Protein AF-A0A6J5UWD3-F1 (afdb_monomer_lite)

Sequence (161 aa):
MFACQISFLENQGYKSAVLQKEPFQLKRRTLQAKSFEMVMKFNFIDSCGCPSTEIIVPLNFKVSRDCFELDKDAILQKLRHTAIQESCCGQNAVVERNALLTPKTDVIVYAIVTNVIRYKKTTEALEADSLSNGVKRRRESANGTETSRKRSKVHRRKPRF

Organism: Prunus armeniaca (NCBI:txid36596)

Secondary structure (DSSP, 8-state):
--EEEEEESSS--PPPEEE-SSS--------TT-EEEEEEEEEPPTTBSSSEEEEEEEEESSSPPPPEE--HHHHHHHHHHHHHHTT---EEEEEEEEEEETTEEEEEEEEEE--B------THHHHHHHH-S-----PPP--------------------

pLDDT: mean 76.21, std 20.32, range [31.31, 95.94]

Structure (mmCIF, N/CA/C/O backbone):
data_AF-A0A6J5UWD3-F1
#
_entry.id   AF-A0A6J5UWD3-F1
#
loop_
_atom_site.group_PDB
_atom_site.id
_atom_site.type_symbol
_atom_site.label_atom_id
_atom_site.label_alt_id
_atom_site.label_comp_id
_atom_site.label_asym_id
_atom_site.label_entity_id
_atom_site.label_seq_id
_atom_site.pdbx_PDB_ins_code
_atom_site.Cartn_x
_atom_site.Cartn_y
_atom_site.Cartn_z
_atom_site.occupancy
_atom_site.B_iso_or_equiv
_atom_site.auth_seq_id
_atom_site.auth_comp_id
_atom_site.auth_asym_id
_atom_site.auth_atom_id
_atom_site.pdbx_PDB_model_num
ATOM 1 N N . MET A 1 1 ? 12.801 2.274 -1.687 1.00 72.81 1 MET A N 1
ATOM 2 C CA . MET A 1 1 ? 11.840 3.251 -1.130 1.00 72.81 1 MET A CA 1
ATOM 3 C C . MET A 1 1 ? 12.622 4.160 -0.200 1.00 72.81 1 MET A C 1
ATOM 5 O O . MET A 1 1 ? 13.505 3.643 0.467 1.00 72.81 1 MET A O 1
ATOM 9 N N . PHE A 1 2 ? 12.383 5.472 -0.197 1.00 83.06 2 PHE A N 1
ATOM 10 C CA . PHE A 1 2 ? 13.164 6.398 0.648 1.00 83.06 2 PHE A CA 1
ATOM 11 C C . PHE A 1 2 ? 12.312 7.199 1.638 1.00 83.06 2 PHE A C 1
ATOM 13 O O . PHE A 1 2 ? 12.820 7.655 2.657 1.00 83.06 2 PHE A O 1
ATOM 20 N N . ALA A 1 3 ? 11.019 7.377 1.355 1.00 91.94 3 ALA A N 1
ATOM 21 C CA . ALA A 1 3 ? 10.108 8.080 2.247 1.00 91.94 3 ALA A CA 1
ATOM 22 C C . ALA A 1 3 ? 8.661 7.625 2.045 1.00 91.94 3 ALA A C 1
ATOM 24 O O . ALA A 1 3 ? 8.222 7.397 0.916 1.00 91.94 3 ALA A O 1
ATOM 25 N N . CYS A 1 4 ? 7.904 7.590 3.137 1.00 94.25 4 CYS A N 1
ATOM 26 C CA . CYS A 1 4 ? 6.462 7.383 3.142 1.00 94.25 4 CYS A CA 1
ATOM 27 C C . CYS A 1 4 ? 5.768 8.685 3.554 1.00 94.25 4 CYS A C 1
ATOM 29 O O . CYS A 1 4 ? 5.989 9.194 4.653 1.00 94.25 4 CYS A O 1
ATOM 31 N N . GLN A 1 5 ? 4.922 9.233 2.689 1.00 95.94 5 GLN A N 1
ATOM 32 C CA . GLN A 1 5 ? 4.024 10.329 3.039 1.00 95.94 5 GLN A CA 1
ATOM 33 C C . GLN A 1 5 ? 2.675 9.743 3.440 1.00 95.94 5 GLN A C 1
ATOM 35 O O . GLN A 1 5 ? 2.171 8.828 2.797 1.00 95.94 5 GLN A O 1
ATOM 40 N N . ILE A 1 6 ? 2.105 10.257 4.518 1.00 94.56 6 ILE A N 1
ATOM 41 C CA . ILE A 1 6 ? 0.813 9.832 5.036 1.00 94.56 6 ILE A CA 1
ATOM 42 C C . ILE A 1 6 ? -0.116 11.033 5.016 1.00 94.56 6 ILE A C 1
ATOM 44 O O . ILE A 1 6 ? 0.189 12.072 5.609 1.00 94.56 6 ILE A O 1
ATOM 48 N N . SER A 1 7 ? -1.258 10.871 4.369 1.00 93.94 7 SER A N 1
ATOM 49 C CA . SER A 1 7 ? -2.374 11.809 4.388 1.00 93.94 7 SER A CA 1
ATOM 50 C C . SER A 1 7 ? -3.665 11.077 4.757 1.00 93.94 7 SER A C 1
ATOM 52 O O . SER A 1 7 ? -3.706 9.852 4.871 1.00 93.94 7 SER A O 1
ATOM 54 N N . PHE A 1 8 ? -4.719 11.842 5.019 1.00 91.44 8 PHE A N 1
ATOM 55 C CA . PHE A 1 8 ? -6.014 11.323 5.446 1.00 91.44 8 PHE A CA 1
ATOM 56 C C . PHE A 1 8 ? -7.090 11.939 4.563 1.00 91.44 8 PHE A C 1
ATOM 58 O O . PHE A 1 8 ? -7.092 13.159 4.380 1.00 91.44 8 PHE A O 1
ATOM 65 N N . LEU A 1 9 ? -7.973 11.107 4.010 1.00 84.75 9 LEU A N 1
ATOM 66 C CA . LEU A 1 9 ? -9.071 11.581 3.170 1.00 84.75 9 LEU A CA 1
ATOM 67 C C . LEU A 1 9 ? -10.118 12.291 4.047 1.00 84.75 9 LEU A C 1
ATOM 69 O O . LEU A 1 9 ? -10.447 11.805 5.127 1.00 84.75 9 LEU A O 1
ATOM 73 N N . GLU A 1 10 ? -10.558 13.465 3.579 1.00 65.50 10 GLU A N 1
ATOM 74 C CA . GLU A 1 10 ? -11.623 14.350 4.095 1.00 65.50 10 GLU A CA 1
ATOM 75 C C . GLU A 1 10 ? -11.701 14.629 5.613 1.00 65.50 10 GLU A C 1
ATOM 77 O O . GLU A 1 10 ? -11.972 13.750 6.425 1.00 65.50 10 GLU A O 1
ATOM 82 N N . ASN A 1 11 ? -11.608 15.912 6.008 1.00 59.16 11 ASN A N 1
ATOM 83 C CA . ASN A 1 11 ? -12.154 16.477 7.263 1.00 59.16 11 ASN A CA 1
ATOM 84 C C . ASN A 1 11 ? -11.870 15.712 8.574 1.00 59.16 11 ASN A C 1
ATOM 86 O O . ASN A 1 11 ? -12.572 15.851 9.580 1.00 59.16 11 ASN A O 1
ATOM 90 N N . GLN A 1 12 ? -10.793 14.929 8.616 1.00 65.88 12 GLN A N 1
ATOM 91 C CA . GLN A 1 12 ? -10.463 14.151 9.803 1.00 65.88 12 GLN A CA 1
ATOM 92 C C . GLN A 1 12 ? -9.827 14.984 10.925 1.00 65.88 12 GLN A C 1
ATOM 94 O O . GLN A 1 12 ? -9.736 14.503 12.054 1.00 65.88 12 GLN A O 1
ATOM 99 N N . GLY A 1 13 ? -9.353 16.197 10.620 1.00 76.00 13 GLY A N 1
ATOM 100 C CA . GLY A 1 13 ? -8.552 17.019 11.535 1.00 76.00 13 GLY A CA 1
ATOM 101 C C . GLY A 1 13 ? -7.136 16.475 11.777 1.00 76.00 13 GLY A C 1
ATOM 102 O O . GLY A 1 13 ? -6.382 17.040 12.571 1.00 76.00 13 GLY A O 1
ATOM 103 N N . TYR A 1 14 ? -6.744 15.389 11.101 1.00 85.69 14 TYR A N 1
ATOM 104 C CA . TYR A 1 14 ? -5.398 14.833 11.188 1.00 85.69 14 TYR A CA 1
ATOM 105 C C . TYR A 1 14 ? -4.457 15.539 10.220 1.00 85.69 14 TYR A C 1
ATOM 107 O O . TYR A 1 14 ? -4.716 15.631 9.023 1.00 85.69 14 TYR A O 1
ATOM 115 N N . LYS A 1 15 ? -3.324 16.006 10.747 1.00 89.38 15 LYS A N 1
ATOM 116 C CA . LYS A 1 15 ? -2.243 16.549 9.925 1.00 89.38 15 LYS A CA 1
ATOM 117 C C . LYS A 1 15 ? -1.552 15.419 9.166 1.00 89.38 15 LYS A C 1
ATOM 119 O O . LYS A 1 15 ? -1.253 14.378 9.759 1.00 89.38 15 LYS A O 1
ATOM 124 N N . SER A 1 16 ? -1.224 15.666 7.904 1.00 93.12 16 SER A N 1
ATOM 125 C CA . SER A 1 16 ? -0.336 14.803 7.126 1.00 93.12 16 SER A CA 1
ATOM 126 C C . SER A 1 16 ? 1.033 14.656 7.804 1.00 93.12 16 SER A C 1
ATOM 128 O O . SER A 1 16 ? 1.419 15.468 8.652 1.00 93.12 16 SER A O 1
ATOM 130 N N . ALA A 1 17 ? 1.764 13.600 7.462 1.00 94.69 17 ALA A N 1
ATOM 131 C CA . ALA A 1 17 ? 3.103 13.329 7.975 1.00 94.69 17 ALA A CA 1
ATOM 132 C C . ALA A 1 17 ? 4.019 12.814 6.861 1.00 94.69 17 ALA A C 1
ATOM 134 O O . ALA A 1 17 ? 3.560 12.162 5.930 1.00 94.69 17 ALA A O 1
ATOM 135 N N . VAL A 1 18 ? 5.319 13.075 6.981 1.00 95.44 18 VAL A N 1
ATOM 136 C CA . VAL A 1 18 ? 6.348 12.493 6.112 1.00 95.44 18 VAL A CA 1
ATOM 137 C C . VAL A 1 18 ? 7.308 11.707 6.990 1.00 95.44 18 VAL A C 1
ATOM 139 O O . VAL A 1 18 ? 7.869 12.250 7.939 1.00 95.44 18 VAL A O 1
ATOM 142 N N . LEU A 1 19 ? 7.473 10.425 6.688 1.00 95.06 19 LEU A N 1
ATOM 143 C CA . LEU A 1 19 ? 8.323 9.494 7.416 1.00 95.06 19 LEU A CA 1
ATOM 144 C C . LEU A 1 19 ? 9.513 9.140 6.524 1.00 95.06 19 LEU A C 1
ATOM 146 O O . LEU A 1 19 ? 9.334 8.604 5.433 1.00 95.06 19 LEU A O 1
ATOM 150 N N . GLN A 1 20 ? 10.722 9.470 6.974 1.00 92.44 20 GLN A N 1
ATOM 151 C CA . GLN A 1 20 ? 11.954 9.335 6.180 1.00 92.44 20 GLN A CA 1
ATOM 152 C C . GLN A 1 20 ? 12.828 8.149 6.598 1.00 92.44 20 GLN A C 1
ATOM 154 O O . GLN A 1 20 ? 13.773 7.809 5.897 1.00 92.44 20 GLN A O 1
ATOM 159 N N . LYS A 1 21 ? 12.548 7.537 7.752 1.00 90.69 21 LYS A N 1
ATOM 160 C CA . LYS A 1 21 ? 13.367 6.462 8.309 1.00 90.69 21 LYS A CA 1
ATOM 161 C C . LYS A 1 21 ? 12.518 5.236 8.592 1.00 90.69 21 LYS A C 1
ATOM 163 O O . LYS A 1 21 ? 11.449 5.344 9.190 1.00 90.69 21 LYS A O 1
ATOM 168 N N . GLU A 1 22 ? 13.037 4.088 8.183 1.00 88.81 22 GLU A N 1
ATOM 169 C CA . GLU A 1 22 ? 12.469 2.790 8.511 1.00 88.81 22 GLU A CA 1
ATOM 170 C C . GLU A 1 22 ? 12.809 2.388 9.962 1.00 88.81 22 GLU A C 1
ATOM 172 O O . GLU A 1 22 ? 13.920 2.663 10.433 1.00 88.81 22 GLU A O 1
ATOM 177 N N . PRO A 1 23 ? 11.882 1.736 10.688 1.00 91.38 23 PRO A N 1
ATOM 178 C CA . PRO A 1 23 ? 10.494 1.469 10.299 1.00 91.38 23 PRO A CA 1
ATOM 179 C C . PRO A 1 23 ? 9.650 2.759 10.284 1.00 91.38 23 PRO A C 1
ATOM 181 O O . PRO A 1 23 ? 9.727 3.562 11.214 1.00 91.38 23 PRO A O 1
ATOM 184 N N . PHE A 1 24 ? 8.828 2.954 9.244 1.00 91.12 24 PHE A N 1
ATOM 185 C CA . PHE A 1 24 ? 7.979 4.143 9.081 1.00 91.12 24 PHE A CA 1
ATOM 186 C C . PHE A 1 24 ? 6.843 4.160 10.122 1.00 91.12 24 PHE A C 1
ATOM 188 O O . PHE A 1 24 ? 5.720 3.737 9.859 1.00 91.12 24 PHE A O 1
ATOM 195 N N . GLN A 1 25 ? 7.137 4.650 11.327 1.00 92.19 25 GLN A N 1
ATOM 196 C CA . GLN A 1 25 ? 6.193 4.671 12.444 1.00 92.19 25 GLN A CA 1
ATOM 197 C C . GLN A 1 25 ? 5.408 5.984 12.518 1.00 92.19 25 GLN A C 1
ATOM 199 O O . GLN A 1 25 ? 5.983 7.070 12.590 1.00 92.19 25 GLN A O 1
ATOM 204 N N . LEU A 1 26 ? 4.081 5.876 12.610 1.00 92.19 26 LEU A N 1
ATOM 205 C CA . LEU A 1 26 ? 3.185 6.992 12.900 1.00 92.19 26 LEU A CA 1
ATOM 206 C C . LEU A 1 26 ? 2.339 6.680 14.136 1.00 92.19 26 LEU A C 1
ATOM 208 O O . LEU A 1 26 ? 1.646 5.668 14.184 1.00 92.19 26 LEU A O 1
ATOM 212 N N . LYS A 1 27 ? 2.347 7.582 15.123 1.00 91.81 27 LYS A N 1
ATOM 213 C CA . LYS A 1 27 ? 1.480 7.506 16.308 1.00 91.81 27 LYS A CA 1
ATOM 214 C C . LYS A 1 27 ? 0.497 8.672 16.302 1.00 91.81 27 LYS A C 1
ATOM 216 O O . LYS A 1 27 ? 0.903 9.829 16.195 1.00 91.81 27 LYS A O 1
ATOM 221 N N . ARG A 1 28 ? -0.799 8.379 16.420 1.00 88.94 28 ARG A N 1
ATOM 222 C CA . ARG A 1 28 ? -1.879 9.377 16.474 1.00 88.94 28 ARG A CA 1
ATOM 223 C C . ARG A 1 28 ? -2.906 8.984 17.528 1.00 88.94 28 ARG A C 1
ATOM 225 O O . ARG A 1 28 ? -3.209 7.808 17.694 1.00 88.94 28 ARG A O 1
ATOM 232 N N . ARG A 1 29 ? -3.471 9.985 18.206 1.00 86.56 29 ARG A N 1
ATOM 233 C CA . ARG A 1 29 ? -4.651 9.808 19.057 1.00 86.56 29 ARG A CA 1
ATOM 234 C C . ARG A 1 29 ? -5.899 9.949 18.189 1.00 86.56 29 ARG A C 1
ATOM 236 O O . ARG A 1 29 ? -6.044 10.942 17.481 1.00 86.56 29 ARG A O 1
ATOM 243 N N . THR A 1 30 ? -6.786 8.965 18.249 1.00 81.94 30 THR A N 1
ATOM 244 C CA . THR A 1 30 ? -8.043 8.939 17.493 1.00 81.94 30 THR A CA 1
ATOM 245 C C . THR A 1 30 ? -9.200 8.512 18.392 1.00 81.94 30 THR A C 1
ATOM 247 O O . THR A 1 30 ? -8.986 7.918 19.450 1.00 81.94 30 THR A O 1
ATOM 250 N N . LEU A 1 31 ? -10.423 8.857 17.996 1.00 80.44 31 LEU A N 1
ATOM 251 C CA . LEU A 1 31 ? -11.634 8.372 18.645 1.00 80.44 31 LEU A CA 1
ATOM 252 C C . LEU A 1 31 ? -11.970 7.007 18.043 1.00 80.44 31 LEU A C 1
ATOM 254 O O . LEU A 1 31 ? -12.177 6.907 16.837 1.00 80.44 31 LEU A O 1
ATOM 258 N N . GLN A 1 32 ? -12.082 5.969 18.876 1.00 72.44 32 GLN A N 1
ATOM 259 C CA . GLN A 1 32 ? -12.363 4.595 18.421 1.00 72.44 32 GLN A CA 1
ATOM 260 C C . GLN A 1 32 ? -13.642 4.473 17.581 1.00 72.44 32 GLN A C 1
ATOM 262 O O . GLN A 1 32 ? -13.795 3.534 16.808 1.00 72.44 32 GLN A O 1
ATOM 267 N N . ALA A 1 33 ? -14.573 5.416 17.726 1.00 72.75 33 ALA A N 1
ATOM 268 C CA . ALA A 1 33 ? -15.840 5.388 17.021 1.00 72.75 33 ALA A CA 1
ATOM 269 C C . ALA A 1 33 ? -15.770 5.778 15.540 1.00 72.75 33 ALA A C 1
ATOM 271 O O . ALA A 1 33 ? -16.777 5.589 14.854 1.00 72.75 33 ALA A O 1
ATOM 272 N N . LYS A 1 34 ? -14.639 6.322 15.076 1.00 78.38 34 LYS A N 1
ATOM 273 C CA . LYS A 1 34 ? -14.487 6.917 13.749 1.00 78.38 34 LYS A CA 1
ATOM 274 C C . LYS A 1 34 ? -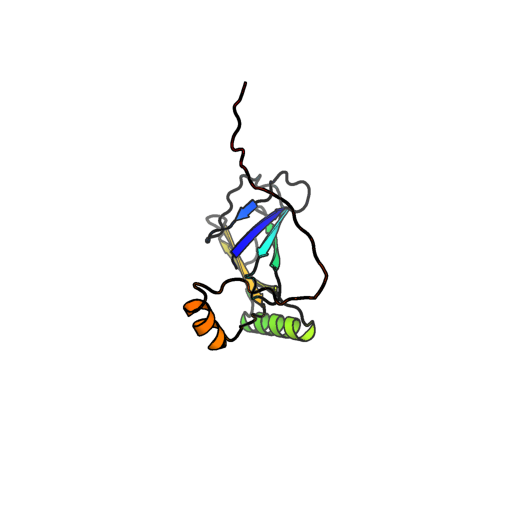13.849 5.932 12.771 1.00 78.38 34 LYS A C 1
ATOM 276 O O . LYS A 1 34 ? -12.821 5.334 13.082 1.00 78.38 34 LYS A O 1
ATOM 281 N N . SER A 1 35 ? -14.444 5.806 11.589 1.00 85.50 35 SER A N 1
ATOM 282 C CA . SER A 1 35 ? -13.856 5.124 10.437 1.00 85.50 35 SER A CA 1
ATOM 283 C C . SER A 1 35 ? -13.389 6.147 9.413 1.00 85.50 35 SER A C 1
ATOM 285 O O . SER A 1 35 ? -14.076 7.144 9.182 1.00 85.50 35 SER A O 1
ATOM 287 N N . PHE A 1 36 ? -12.220 5.923 8.827 1.00 88.12 36 PHE A N 1
ATOM 288 C CA . PHE A 1 36 ? -11.657 6.821 7.829 1.00 88.12 36 PHE A CA 1
ATOM 289 C C . PHE A 1 36 ? -10.580 6.151 6.998 1.00 88.12 36 PHE A C 1
ATOM 291 O O . PHE A 1 36 ? -10.066 5.100 7.365 1.00 88.12 36 PHE A O 1
ATOM 298 N N . GLU A 1 37 ? -10.215 6.784 5.894 1.00 91.06 37 GLU A N 1
ATOM 299 C CA . GLU A 1 37 ? -9.189 6.279 4.997 1.00 91.06 37 GLU A CA 1
ATOM 300 C C . GLU A 1 37 ? -7.888 7.060 5.166 1.00 91.06 37 GLU A C 1
ATOM 302 O O . GLU A 1 37 ? -7.858 8.294 5.240 1.00 91.06 37 GLU A O 1
ATOM 307 N N . MET A 1 38 ? -6.797 6.309 5.256 1.00 92.19 38 MET A N 1
ATOM 308 C CA . MET A 1 38 ? -5.439 6.823 5.285 1.00 92.19 38 MET A CA 1
ATOM 309 C C . MET A 1 38 ? -4.775 6.513 3.950 1.00 92.19 38 MET A C 1
ATOM 311 O O . MET A 1 38 ? -4.744 5.359 3.534 1.00 92.19 38 MET A O 1
ATOM 315 N N . VAL A 1 39 ? -4.201 7.522 3.305 1.00 94.75 39 VAL A N 1
ATOM 316 C CA . VAL A 1 39 ? -3.432 7.339 2.073 1.00 94.75 39 VAL A CA 1
ATOM 317 C C . VAL A 1 39 ? -1.957 7.301 2.436 1.00 94.75 39 VAL A C 1
ATOM 319 O O . VAL A 1 39 ? -1.418 8.237 3.029 1.00 94.75 39 VAL A O 1
ATOM 322 N N . MET A 1 40 ? -1.305 6.197 2.092 1.00 94.56 40 MET A N 1
ATOM 323 C CA . MET A 1 40 ? 0.132 6.001 2.226 1.00 94.56 40 MET A CA 1
ATOM 324 C C . MET A 1 40 ? 0.770 6.122 0.849 1.00 94.56 40 MET A C 1
ATOM 326 O O . MET A 1 40 ? 0.616 5.242 0.006 1.00 94.56 40 MET A O 1
ATOM 330 N N . LYS A 1 41 ? 1.500 7.211 0.623 1.00 95.38 41 LYS A N 1
ATOM 331 C CA . LYS A 1 41 ? 2.271 7.439 -0.595 1.00 95.38 41 LYS A CA 1
ATOM 332 C C . LYS A 1 41 ? 3.724 7.062 -0.368 1.00 95.38 41 LYS A C 1
ATOM 334 O O . LYS A 1 41 ? 4.452 7.728 0.372 1.00 95.38 41 LYS A O 1
ATOM 339 N N . PHE A 1 42 ? 4.160 6.014 -1.040 1.00 93.19 42 PHE A N 1
ATOM 340 C CA . PHE A 1 42 ? 5.527 5.535 -0.987 1.00 93.19 42 PHE A CA 1
ATOM 341 C C . PHE A 1 42 ? 6.333 6.115 -2.134 1.00 93.19 42 PHE A C 1
ATOM 343 O O . PHE A 1 42 ? 6.028 5.868 -3.297 1.00 93.19 42 PHE A O 1
ATOM 350 N N . ASN A 1 43 ? 7.381 6.863 -1.803 1.00 92.62 43 ASN A N 1
ATOM 351 C CA . ASN A 1 43 ? 8.282 7.429 -2.794 1.00 92.62 43 ASN A CA 1
ATOM 352 C C . ASN A 1 43 ? 9.422 6.446 -3.062 1.00 92.62 43 ASN A C 1
ATOM 354 O O . ASN A 1 43 ? 10.107 5.957 -2.146 1.00 92.62 43 ASN A O 1
ATOM 358 N N . PHE A 1 44 ? 9.589 6.123 -4.336 1.00 89.69 44 PHE A N 1
ATOM 359 C CA . PHE A 1 44 ? 10.621 5.221 -4.804 1.00 89.69 44 PHE A CA 1
ATOM 360 C C . PHE A 1 44 ? 11.920 5.971 -5.070 1.00 89.69 44 PHE A C 1
ATOM 362 O O . PHE A 1 44 ? 11.949 7.191 -5.136 1.00 89.69 44 PHE A O 1
ATOM 369 N N . ILE A 1 45 ? 13.015 5.225 -5.159 1.00 86.75 45 ILE A N 1
ATOM 370 C CA . ILE A 1 45 ? 14.309 5.802 -5.528 1.00 86.75 45 ILE A CA 1
ATOM 371 C C . ILE A 1 45 ? 14.276 6.236 -6.999 1.00 86.75 45 ILE A C 1
ATOM 373 O O . ILE A 1 45 ? 13.527 5.659 -7.784 1.00 86.75 45 ILE A O 1
ATOM 377 N N . ASP A 1 46 ? 15.134 7.178 -7.386 1.00 86.00 46 ASP A N 1
ATOM 378 C CA . ASP A 1 46 ? 15.161 7.759 -8.743 1.00 86.00 46 ASP A CA 1
AT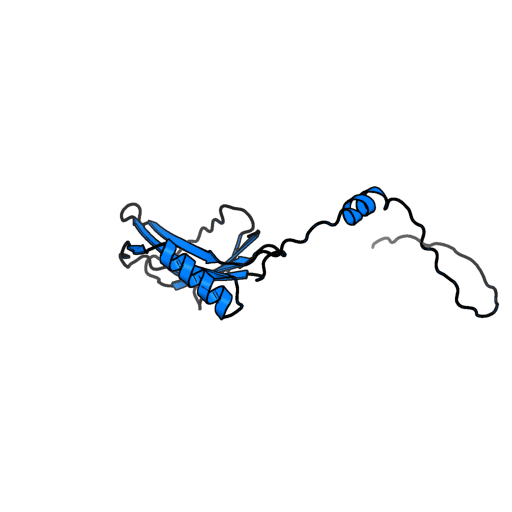OM 379 C C . ASP A 1 46 ? 15.420 6.740 -9.870 1.00 86.00 46 ASP A C 1
ATOM 381 O O . ASP A 1 46 ? 15.210 7.027 -11.044 1.00 86.00 46 ASP A O 1
ATOM 385 N N . SER A 1 47 ? 15.880 5.533 -9.532 1.00 85.62 47 SER A N 1
ATOM 386 C CA . SER A 1 47 ? 16.066 4.432 -10.481 1.00 85.62 47 SER A CA 1
ATOM 387 C C . SER A 1 47 ? 14.813 3.581 -10.699 1.00 85.62 47 SER A C 1
ATOM 389 O O . SER A 1 47 ? 14.862 2.619 -11.457 1.00 85.62 47 SER A O 1
ATOM 391 N N . CYS A 1 48 ? 13.684 3.881 -10.061 1.00 87.25 48 CYS A N 1
ATOM 392 C CA . CYS A 1 48 ? 12.430 3.180 -10.320 1.00 87.25 48 CYS A CA 1
ATOM 393 C C . CYS A 1 48 ? 11.697 3.784 -11.526 1.00 87.25 48 CYS A C 1
ATOM 395 O O . CYS A 1 48 ? 11.705 4.992 -11.729 1.00 87.25 48 CYS A O 1
ATOM 397 N N . GLY A 1 49 ? 11.010 2.944 -12.307 1.00 84.06 49 GLY A N 1
ATOM 398 C CA . GLY A 1 49 ? 10.227 3.389 -13.468 1.00 84.06 49 GLY A CA 1
ATOM 399 C C . GLY A 1 49 ? 9.051 4.303 -13.105 1.00 84.06 49 GLY A C 1
ATOM 400 O O . GLY A 1 49 ? 8.541 5.019 -13.958 1.00 84.06 49 GLY A O 1
ATOM 401 N N . CYS A 1 50 ? 8.635 4.289 -11.837 1.00 87.94 50 CYS A N 1
ATOM 402 C CA . CYS A 1 50 ? 7.611 5.162 -11.283 1.00 87.94 50 CYS A CA 1
ATOM 403 C C . CYS A 1 50 ? 8.203 5.944 -10.106 1.00 87.94 50 CYS A C 1
ATOM 405 O O . CYS A 1 50 ? 8.974 5.363 -9.337 1.00 87.94 50 CYS A O 1
ATOM 407 N N . PRO A 1 51 ? 7.817 7.218 -9.906 1.00 89.38 51 PRO A N 1
ATOM 408 C CA . PRO A 1 51 ? 8.323 8.028 -8.798 1.00 89.38 51 PRO A CA 1
ATOM 409 C C . PRO A 1 51 ? 7.712 7.625 -7.447 1.00 89.38 51 PRO A C 1
ATOM 411 O O . 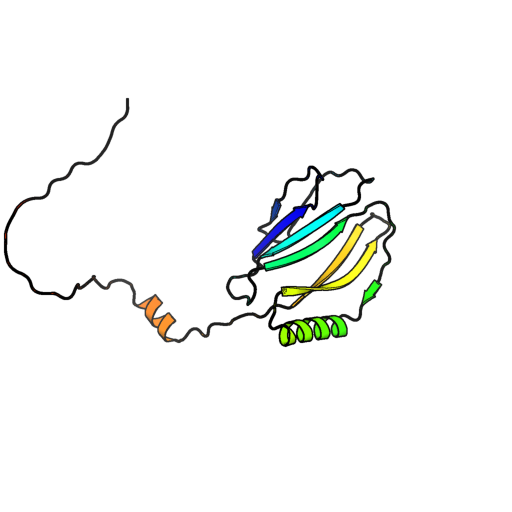PRO A 1 51 ? 8.344 7.758 -6.399 1.00 89.38 51 PRO A O 1
ATOM 414 N N . SER A 1 52 ? 6.479 7.115 -7.449 1.00 92.94 52 SER A N 1
ATOM 415 C CA . SER A 1 52 ? 5.769 6.724 -6.233 1.00 92.94 52 SER A CA 1
ATOM 416 C C . SER A 1 52 ? 4.643 5.731 -6.509 1.00 92.94 52 SER A C 1
ATOM 418 O O . SER A 1 52 ? 4.206 5.597 -7.649 1.00 92.94 52 SER A O 1
ATOM 420 N N . THR A 1 53 ? 4.131 5.100 -5.456 1.00 94.06 53 THR A N 1
ATOM 421 C CA . THR A 1 53 ? 2.831 4.411 -5.451 1.00 94.06 53 THR A CA 1
ATOM 422 C C . THR A 1 53 ? 2.011 4.849 -4.244 1.00 94.06 53 THR A C 1
ATOM 424 O O . THR A 1 53 ? 2.575 5.301 -3.243 1.00 94.06 53 THR A O 1
ATOM 427 N N . GLU A 1 54 ? 0.694 4.721 -4.330 1.00 94.81 54 GLU A N 1
ATOM 428 C CA . GLU A 1 54 ? -0.239 5.090 -3.271 1.00 94.81 54 GLU A CA 1
ATOM 429 C C . GLU A 1 54 ? -1.059 3.872 -2.846 1.00 94.81 54 GLU A C 1
ATOM 431 O O . GLU A 1 54 ? -1.509 3.080 -3.674 1.00 94.81 54 GLU A O 1
ATOM 436 N N . ILE A 1 55 ? -1.228 3.721 -1.534 1.00 94.50 55 ILE A N 1
ATOM 437 C CA . ILE A 1 55 ? -2.033 2.671 -0.917 1.00 94.50 55 ILE A CA 1
ATOM 438 C C . ILE A 1 55 ? -3.077 3.333 -0.031 1.00 94.50 55 ILE A C 1
ATOM 440 O O . ILE A 1 55 ? -2.739 4.121 0.854 1.00 94.50 55 ILE A O 1
ATOM 444 N N . ILE A 1 56 ? -4.343 2.988 -0.248 1.00 93.06 56 ILE A N 1
ATOM 445 C CA . ILE A 1 56 ? -5.454 3.444 0.586 1.00 93.06 56 ILE A CA 1
ATOM 446 C C . ILE A 1 56 ? -5.708 2.388 1.658 1.00 93.06 56 ILE A C 1
ATOM 448 O O . ILE A 1 56 ? -6.045 1.241 1.369 1.00 93.06 56 ILE A O 1
ATOM 452 N N . VAL A 1 57 ? -5.531 2.778 2.915 1.00 90.44 57 VAL A N 1
ATOM 453 C CA . VAL A 1 57 ? -5.714 1.919 4.080 1.00 90.44 57 VAL A CA 1
ATOM 454 C C . VAL A 1 57 ? -6.968 2.359 4.834 1.00 90.44 57 VAL A C 1
ATOM 456 O O . VAL A 1 57 ? -6.952 3.408 5.487 1.00 90.44 57 VAL A O 1
ATOM 459 N N . PRO A 1 58 ? -8.053 1.566 4.803 1.00 88.38 58 PRO A N 1
ATOM 460 C CA . PRO A 1 58 ? -9.234 1.852 5.600 1.00 88.38 58 PRO A CA 1
ATOM 461 C C . PRO A 1 58 ? -8.956 1.559 7.081 1.00 88.38 58 PRO A C 1
ATOM 463 O O . PRO A 1 58 ? -8.607 0.441 7.475 1.00 88.38 58 PRO A O 1
ATOM 466 N N . LEU A 1 59 ? -9.136 2.567 7.927 1.00 86.12 59 LEU A N 1
ATOM 467 C CA . LEU A 1 59 ? -9.014 2.490 9.377 1.00 86.12 59 LEU A CA 1
ATOM 468 C C . LEU A 1 59 ? -10.414 2.448 9.988 1.00 86.12 59 LEU A C 1
ATOM 470 O O . LEU A 1 59 ? -11.159 3.423 9.932 1.00 86.12 59 LEU A O 1
ATOM 474 N N . ASN A 1 60 ? -10.779 1.308 10.573 1.00 82.69 60 ASN A N 1
ATOM 475 C CA . ASN A 1 60 ? -12.032 1.129 11.296 1.00 82.69 60 ASN A CA 1
ATOM 476 C C . ASN A 1 60 ? -11.777 0.256 12.528 1.00 82.69 60 ASN A C 1
ATOM 478 O O . ASN A 1 60 ? -11.451 -0.918 12.401 1.00 82.69 60 ASN A O 1
ATOM 482 N N . PHE A 1 61 ? -11.927 0.839 13.717 1.00 78.06 61 PHE A N 1
ATOM 483 C CA . PHE A 1 61 ? -11.626 0.172 14.990 1.00 78.06 61 PHE A CA 1
ATOM 484 C C . PHE A 1 61 ? -12.829 -0.563 15.606 1.00 78.06 61 PHE A C 1
ATOM 486 O O . PHE A 1 61 ? -12.696 -1.196 16.657 1.00 78.06 61 PHE A O 1
ATOM 493 N N . LYS A 1 62 ? -14.015 -0.448 14.992 1.00 75.44 62 LYS A N 1
ATOM 494 C CA . LYS A 1 62 ? -15.270 -1.038 15.484 1.00 75.44 62 LYS A CA 1
ATOM 495 C C . LYS A 1 62 ? -15.588 -2.390 14.858 1.00 75.44 62 LYS A C 1
ATOM 497 O O . LYS A 1 62 ? -16.238 -3.204 15.504 1.00 75.44 62 LYS A O 1
ATOM 502 N N . VAL A 1 63 ? -15.182 -2.606 13.611 1.00 67.56 63 VAL A N 1
ATOM 503 C CA . VAL A 1 63 ? -15.572 -3.788 12.839 1.00 67.56 63 VAL A CA 1
ATOM 504 C C . VAL A 1 63 ? -14.533 -4.889 13.025 1.00 67.56 63 VAL A C 1
ATOM 506 O O . VAL A 1 63 ? -13.342 -4.651 12.834 1.00 67.56 63 VAL A O 1
ATOM 509 N N . SER A 1 64 ? -14.995 -6.084 13.403 1.00 66.38 64 SER A N 1
ATOM 510 C CA . SER A 1 64 ? -14.187 -7.305 13.319 1.00 66.38 64 SER A CA 1
ATOM 511 C C . SER A 1 64 ? -13.838 -7.536 11.854 1.00 66.38 64 SER A C 1
ATOM 513 O O . SER A 1 64 ? -14.742 -7.586 11.023 1.00 66.38 64 SER A O 1
ATOM 515 N N . ARG A 1 65 ? -12.548 -7.603 11.522 1.00 72.12 65 ARG A N 1
ATOM 516 C CA . ARG A 1 65 ? -12.112 -7.809 10.139 1.00 72.12 65 ARG A CA 1
ATOM 517 C C . ARG A 1 65 ? -11.855 -9.288 9.909 1.00 72.12 65 ARG A C 1
ATOM 519 O O . ARG A 1 65 ? -11.238 -9.935 10.750 1.00 72.12 65 ARG A O 1
ATOM 526 N N . ASP A 1 66 ? -12.287 -9.783 8.760 1.00 71.94 66 ASP A N 1
ATOM 527 C CA . ASP A 1 66 ? -12.002 -11.154 8.359 1.00 71.94 66 ASP A CA 1
ATOM 528 C C . ASP A 1 66 ? -10.501 -11.331 8.113 1.00 71.94 66 ASP A C 1
ATOM 530 O O . ASP A 1 66 ? -9.853 -10.485 7.480 1.00 71.94 66 ASP A O 1
ATOM 534 N N . CYS A 1 67 ? -9.961 -12.434 8.627 1.00 77.94 67 CYS A N 1
ATOM 535 C CA . CYS A 1 67 ? -8.619 -12.886 8.297 1.00 77.94 67 CYS A CA 1
ATOM 536 C C . CYS A 1 67 ? -8.675 -13.665 6.988 1.00 77.94 67 CYS A C 1
ATOM 538 O O . CYS A 1 67 ? -9.495 -14.572 6.839 1.00 77.94 67 CYS A O 1
ATOM 540 N N . PHE A 1 68 ? -7.793 -13.334 6.055 1.00 79.44 68 PHE A N 1
ATOM 541 C CA . PHE A 1 68 ? -7.656 -14.093 4.824 1.00 79.44 68 PHE A CA 1
ATOM 542 C C . PHE A 1 68 ? -6.217 -14.059 4.328 1.00 79.44 68 PHE A C 1
ATOM 544 O O . PHE A 1 68 ? -5.538 -13.026 4.360 1.00 79.44 68 PHE A O 1
ATOM 551 N N . GLU A 1 69 ? -5.786 -15.208 3.826 1.00 80.88 69 GLU A N 1
ATOM 552 C CA . GLU A 1 69 ? -4.560 -15.353 3.062 1.00 80.88 69 GLU A CA 1
ATOM 553 C C . GLU A 1 69 ? -4.956 -15.586 1.607 1.00 80.88 69 GLU A C 1
ATOM 555 O O . GLU A 1 69 ? -5.780 -16.450 1.302 1.00 80.88 69 GLU A O 1
ATOM 560 N N . LEU A 1 70 ? -4.435 -14.749 0.716 1.00 84.81 70 LEU A N 1
ATOM 561 C CA . LEU A 1 70 ? -4.656 -14.903 -0.713 1.00 84.81 70 LEU A CA 1
ATOM 562 C C . LEU A 1 70 ? -3.483 -15.666 -1.321 1.00 84.81 70 LEU A C 1
ATOM 564 O O . LEU A 1 70 ? -2.379 -15.657 -0.779 1.00 84.81 70 LEU A O 1
ATOM 568 N N . ASP A 1 71 ? -3.711 -16.279 -2.480 1.00 92.19 71 ASP A N 1
ATOM 569 C CA . ASP A 1 71 ? -2.632 -16.854 -3.278 1.00 92.19 71 ASP A CA 1
ATOM 570 C C . ASP A 1 71 ? -1.658 -15.740 -3.706 1.00 92.19 71 ASP A C 1
ATOM 572 O O . ASP A 1 71 ? -1.915 -14.950 -4.625 1.00 92.19 71 ASP A O 1
ATOM 576 N N . LYS A 1 72 ? -0.542 -15.657 -2.975 1.00 93.69 72 LYS A N 1
ATOM 577 C CA . LYS A 1 72 ? 0.498 -14.634 -3.126 1.00 93.69 72 LYS A CA 1
ATOM 578 C C . LYS A 1 72 ? 1.114 -14.687 -4.521 1.00 93.69 72 LYS A C 1
ATOM 580 O O . LYS A 1 72 ? 1.353 -13.633 -5.116 1.00 93.69 72 LYS A O 1
ATOM 585 N N . ASP A 1 73 ? 1.317 -15.887 -5.057 1.00 94.44 73 ASP A N 1
ATOM 586 C CA . ASP A 1 73 ? 1.944 -16.086 -6.358 1.00 94.44 73 ASP A CA 1
ATOM 587 C C . ASP A 1 73 ? 0.999 -15.676 -7.484 1.00 94.44 73 ASP A C 1
ATOM 589 O O . ASP A 1 73 ? 1.403 -14.923 -8.376 1.00 94.44 73 ASP A O 1
ATOM 593 N N . ALA A 1 74 ? -0.276 -16.067 -7.409 1.00 95.38 74 ALA A N 1
ATOM 594 C CA . ALA A 1 74 ? -1.279 -15.635 -8.379 1.00 95.38 74 ALA A CA 1
ATOM 595 C C . ALA A 1 74 ? -1.438 -14.105 -8.395 1.00 95.38 74 ALA A C 1
ATOM 597 O O . ALA A 1 74 ? -1.514 -13.494 -9.467 1.00 95.38 74 ALA A O 1
ATOM 598 N N . ILE A 1 75 ? -1.430 -13.454 -7.225 1.00 95.56 75 ILE A N 1
ATOM 599 C CA . ILE A 1 75 ? -1.505 -11.988 -7.137 1.00 95.56 75 ILE A CA 1
ATOM 600 C C . ILE A 1 75 ? -0.264 -11.335 -7.738 1.00 95.56 75 ILE A C 1
ATOM 602 O O . ILE A 1 75 ? -0.395 -10.403 -8.532 1.00 95.56 75 ILE A O 1
ATOM 606 N N . LEU A 1 76 ? 0.935 -11.806 -7.395 1.00 95.00 76 LEU A N 1
ATOM 607 C CA . LEU A 1 76 ? 2.177 -11.254 -7.938 1.00 95.00 76 LEU A CA 1
ATOM 608 C C . LEU A 1 76 ? 2.255 -11.422 -9.458 1.00 95.00 76 LEU A C 1
ATOM 610 O O . LEU A 1 76 ? 2.643 -10.482 -10.157 1.00 95.00 76 LEU A O 1
ATOM 614 N N . GLN A 1 77 ? 1.848 -12.581 -9.982 1.00 95.75 77 GLN A N 1
ATOM 615 C CA . GLN A 1 77 ? 1.760 -12.818 -11.421 1.00 95.75 77 GLN A CA 1
ATOM 616 C C . GLN A 1 77 ? 0.777 -11.857 -12.087 1.00 95.75 77 GLN A C 1
ATOM 618 O O . GLN A 1 77 ? 1.123 -11.247 -13.100 1.00 95.75 77 GLN A O 1
ATOM 623 N N . LYS A 1 78 ? -0.407 -11.657 -11.497 1.00 95.56 78 LYS A N 1
ATOM 624 C CA . LYS A 1 78 ? -1.398 -10.698 -11.995 1.00 95.56 78 LYS A CA 1
ATOM 625 C C . LYS A 1 78 ? -0.850 -9.273 -12.002 1.00 95.56 78 LYS A C 1
ATOM 627 O O . LYS A 1 78 ? -0.898 -8.622 -13.039 1.00 95.56 78 LYS A O 1
ATOM 632 N N . LEU A 1 79 ? -0.277 -8.807 -10.889 1.00 95.62 79 LEU A N 1
ATOM 633 C CA . LEU A 1 79 ? 0.323 -7.471 -10.788 1.00 95.62 79 LEU A CA 1
ATOM 634 C C . LEU A 1 79 ? 1.407 -7.260 -11.847 1.00 95.62 79 LEU A C 1
ATOM 636 O O . LEU A 1 79 ? 1.465 -6.209 -12.481 1.00 95.62 79 LEU A O 1
ATOM 640 N N . ARG A 1 80 ? 2.250 -8.273 -12.068 1.00 94.75 80 ARG A N 1
ATOM 641 C CA . ARG A 1 80 ? 3.291 -8.235 -13.096 1.00 94.75 80 ARG A CA 1
ATOM 642 C C . ARG A 1 80 ? 2.703 -8.193 -14.503 1.00 94.75 80 ARG A C 1
ATOM 644 O O . ARG A 1 80 ? 3.188 -7.422 -15.325 1.00 94.75 80 ARG A O 1
ATOM 651 N N . HIS A 1 81 ? 1.685 -9.002 -14.783 1.00 94.94 81 HIS A N 1
ATOM 652 C CA . HIS A 1 81 ? 1.015 -9.012 -16.078 1.00 94.94 81 HIS A CA 1
ATOM 653 C C . HIS A 1 81 ? 0.374 -7.655 -16.378 1.00 94.94 81 HIS A C 1
ATOM 655 O O . HIS A 1 81 ? 0.647 -7.085 -17.428 1.00 94.94 81 HIS A O 1
ATOM 661 N N . THR A 1 82 ? -0.382 -7.098 -15.427 1.00 93.62 82 THR A N 1
ATOM 662 C CA . THR A 1 82 ? -0.985 -5.763 -15.536 1.00 93.62 82 THR A CA 1
ATOM 663 C C . THR A 1 82 ? 0.076 -4.691 -15.764 1.00 93.62 82 THR A C 1
ATOM 665 O O . THR A 1 82 ? -0.052 -3.906 -16.696 1.00 93.62 82 THR A O 1
ATOM 668 N N . ALA A 1 83 ? 1.169 -4.702 -14.992 1.00 91.62 83 ALA A N 1
ATOM 669 C CA . ALA A 1 83 ? 2.269 -3.752 -15.165 1.00 91.62 83 ALA A CA 1
ATOM 670 C C . ALA A 1 83 ? 2.879 -3.796 -16.581 1.00 91.62 83 ALA A C 1
ATOM 672 O O . ALA A 1 83 ? 3.205 -2.762 -17.160 1.00 91.62 83 ALA A O 1
ATOM 673 N N . ILE A 1 84 ? 3.012 -4.992 -17.165 1.00 91.06 84 ILE A N 1
ATOM 674 C CA . ILE A 1 84 ? 3.512 -5.164 -18.536 1.00 91.06 84 ILE A CA 1
ATOM 675 C C . ILE A 1 84 ? 2.469 -4.704 -19.561 1.00 91.06 84 ILE A C 1
ATOM 677 O O . ILE A 1 84 ? 2.799 -3.942 -20.466 1.00 91.06 84 ILE A O 1
ATOM 681 N N . GLN A 1 85 ? 1.222 -5.156 -19.423 1.00 92.69 85 GLN A N 1
ATOM 682 C CA . GLN A 1 85 ? 0.149 -4.902 -20.383 1.00 92.69 85 GLN A CA 1
ATOM 683 C C . GLN A 1 85 ? -0.212 -3.416 -20.462 1.00 92.69 85 GLN A C 1
ATOM 685 O O . GLN A 1 85 ? -0.360 -2.869 -21.551 1.00 92.69 85 GLN A O 1
ATOM 690 N N . GLU A 1 86 ? -0.323 -2.754 -19.315 1.00 88.00 86 GLU A N 1
ATOM 691 C CA . GLU A 1 86 ? -0.649 -1.329 -19.223 1.00 88.00 86 GLU A CA 1
ATOM 692 C C . GLU A 1 86 ? 0.590 -0.432 -19.352 1.00 88.00 86 GLU A C 1
ATOM 694 O O . GLU A 1 86 ? 0.471 0.791 -19.302 1.00 88.00 86 GLU A O 1
ATOM 699 N N . SER A 1 87 ? 1.787 -1.016 -19.506 1.00 82.88 87 SER A N 1
ATOM 700 C CA . SER A 1 87 ? 3.062 -0.285 -19.503 1.00 82.88 87 SER A CA 1
ATOM 701 C C . SER A 1 87 ? 3.202 0.658 -18.296 1.00 82.88 87 SER A C 1
ATOM 703 O O . SER A 1 87 ? 3.741 1.760 -18.401 1.00 82.88 87 SER A O 1
ATOM 705 N N . CYS A 1 88 ? 2.703 0.225 -17.137 1.00 85.06 88 CYS A N 1
ATOM 706 C CA . CYS A 1 88 ? 2.639 0.996 -15.901 1.00 85.06 88 CYS A CA 1
ATOM 707 C C . CYS A 1 88 ? 3.440 0.296 -14.787 1.00 85.06 88 CYS A C 1
ATOM 709 O O . CYS A 1 88 ? 3.718 -0.900 -14.832 1.00 85.06 88 CYS A O 1
ATOM 711 N N . CYS A 1 89 ? 3.854 1.037 -13.764 1.00 88.44 89 CYS A N 1
ATOM 712 C CA . CYS A 1 89 ? 4.629 0.510 -12.639 1.00 88.44 89 CYS A CA 1
ATOM 713 C C . CYS A 1 89 ? 4.055 0.988 -11.304 1.00 88.44 89 CYS A C 1
ATOM 715 O O . CYS A 1 89 ? 3.167 1.833 -11.256 1.00 88.44 89 CYS A O 1
ATOM 717 N N . GLY A 1 90 ? 4.552 0.430 -10.199 1.00 90.44 90 GLY A N 1
ATOM 718 C CA . GLY A 1 90 ? 4.034 0.747 -8.870 1.00 90.44 90 GLY A CA 1
ATOM 719 C C . GLY A 1 90 ? 2.661 0.130 -8.597 1.00 90.44 90 GLY A C 1
ATOM 720 O O . GLY A 1 90 ? 1.993 0.566 -7.662 1.00 90.44 90 GLY A O 1
ATOM 721 N N . GLN A 1 91 ? 2.252 -0.873 -9.380 1.00 93.06 91 GLN A N 1
ATOM 722 C CA . GLN A 1 91 ? 1.022 -1.633 -9.160 1.00 93.06 91 GLN A CA 1
ATOM 723 C C . GLN A 1 91 ? 1.071 -2.308 -7.791 1.00 93.06 91 GLN A C 1
ATOM 725 O O . GLN A 1 91 ? 2.111 -2.851 -7.412 1.00 93.06 91 GLN A O 1
ATOM 730 N N . ASN A 1 92 ? -0.028 -2.269 -7.042 1.00 94.38 92 ASN A N 1
ATOM 731 C CA . ASN A 1 92 ? -0.080 -2.841 -5.703 1.00 94.38 92 ASN A CA 1
ATOM 732 C C . ASN A 1 92 ? -1.392 -3.580 -5.428 1.00 94.38 92 ASN A C 1
ATOM 734 O O . ASN A 1 92 ? -2.423 -3.280 -6.024 1.00 94.38 92 ASN A O 1
ATOM 738 N N . ALA A 1 93 ? -1.337 -4.567 -4.536 1.00 94.56 93 ALA A N 1
ATOM 739 C CA . ALA A 1 93 ? -2.514 -5.287 -4.059 1.00 94.56 93 ALA A CA 1
ATOM 740 C C . ALA A 1 93 ? -2.297 -5.833 -2.646 1.00 94.56 93 ALA A C 1
ATOM 742 O O . ALA A 1 93 ? -1.167 -6.117 -2.243 1.00 94.56 93 ALA A O 1
ATOM 743 N N . VAL A 1 94 ? -3.392 -6.008 -1.904 1.00 93.38 94 VAL A N 1
ATOM 744 C CA . VAL A 1 94 ? -3.392 -6.738 -0.628 1.00 93.38 94 VAL A CA 1
ATOM 745 C C . VAL A 1 94 ? -3.117 -8.211 -0.913 1.00 93.38 94 VAL A C 1
ATOM 747 O O . VAL A 1 94 ? -3.758 -8.784 -1.788 1.00 93.38 94 VAL A O 1
ATOM 750 N N . VAL A 1 95 ? -2.203 -8.819 -0.161 1.00 94.06 95 VAL A N 1
ATOM 751 C CA . VAL A 1 95 ? -1.913 -10.263 -0.233 1.00 94.06 95 VAL A CA 1
ATOM 752 C C . VAL A 1 95 ? -2.278 -11.007 1.048 1.00 94.06 95 VAL A C 1
ATOM 754 O O . VAL A 1 95 ? -2.502 -12.213 1.021 1.00 94.06 95 VAL A O 1
ATOM 757 N N . GLU A 1 96 ? -2.366 -10.293 2.167 1.00 92.19 96 GLU A N 1
ATOM 758 C CA . GLU A 1 96 ? -2.676 -10.878 3.467 1.00 92.19 96 GLU A CA 1
ATOM 759 C C . GLU A 1 96 ? -3.351 -9.836 4.357 1.00 92.19 96 GLU A C 1
ATOM 761 O O . GLU A 1 96 ? -2.966 -8.658 4.366 1.00 92.19 96 GLU A O 1
ATOM 766 N N . ARG A 1 97 ? -4.348 -10.271 5.125 1.00 89.75 97 ARG A N 1
ATOM 767 C CA . ARG A 1 97 ? -4.961 -9.469 6.182 1.00 89.75 97 ARG A CA 1
ATOM 768 C C . ARG A 1 97 ? -5.176 -10.351 7.402 1.00 89.75 97 ARG A C 1
ATOM 770 O O . ARG A 1 97 ? -5.923 -11.319 7.329 1.00 89.75 97 ARG A O 1
ATOM 777 N N . ASN A 1 98 ? -4.576 -9.956 8.520 1.00 87.62 98 ASN A N 1
ATOM 778 C CA . ASN A 1 98 ? -4.723 -10.614 9.812 1.00 87.62 98 ASN A CA 1
ATOM 779 C C . ASN A 1 98 ? -5.236 -9.612 10.843 1.00 87.62 98 ASN A C 1
ATOM 781 O O . ASN A 1 98 ? -4.652 -8.541 11.018 1.00 87.62 98 ASN A O 1
ATOM 785 N N . ALA A 1 99 ? -6.296 -9.977 11.555 1.00 83.88 99 ALA A N 1
ATOM 786 C CA . ALA A 1 99 ? -6.809 -9.233 12.694 1.00 83.88 99 ALA A CA 1
ATOM 787 C C . ALA A 1 99 ? -6.565 -10.041 13.973 1.00 83.88 99 ALA A C 1
ATOM 789 O O . ALA A 1 99 ? -7.134 -11.112 14.179 1.00 83.88 99 ALA A O 1
ATOM 790 N N . LEU A 1 100 ? -5.702 -9.529 14.848 1.00 80.31 100 LEU A N 1
ATOM 791 C CA . LEU A 1 100 ? -5.502 -10.082 16.181 1.00 80.31 100 LEU A CA 1
ATOM 792 C C . LEU A 1 100 ? -6.553 -9.484 17.113 1.00 80.31 100 LEU A C 1
ATOM 794 O O . LEU A 1 100 ? -6.627 -8.267 17.292 1.00 80.31 100 LEU A O 1
ATOM 798 N N . LEU A 1 101 ? -7.363 -10.345 17.729 1.00 74.31 101 LEU A N 1
ATOM 799 C CA . LEU A 1 101 ? -8.431 -9.920 18.638 1.00 74.31 101 LEU A CA 1
ATOM 800 C C . LEU A 1 101 ? -7.887 -9.400 19.978 1.00 74.31 101 LEU A C 1
ATOM 802 O O . LEU A 1 101 ? -8.555 -8.623 20.662 1.00 74.31 101 LEU A O 1
ATOM 806 N N . THR A 1 102 ? -6.682 -9.812 20.386 1.00 74.19 102 THR A N 1
ATOM 807 C CA . THR A 1 102 ? -6.079 -9.417 21.668 1.00 74.19 102 THR A CA 1
ATOM 808 C C . THR A 1 102 ? -4.547 -9.369 21.567 1.00 74.19 102 THR A C 1
ATOM 810 O O . THR A 1 102 ? -3.931 -10.423 21.432 1.00 74.19 102 THR A O 1
ATOM 813 N N . PRO A 1 103 ? -3.910 -8.181 21.655 1.00 75.50 103 PRO A N 1
ATOM 814 C CA . PRO A 1 103 ? -4.517 -6.845 21.596 1.00 75.50 103 PRO A CA 1
ATOM 815 C C . PRO A 1 103 ? -5.125 -6.578 20.211 1.00 75.50 103 PRO A C 1
ATOM 817 O O . PRO A 1 103 ? -4.611 -7.101 19.227 1.00 75.50 103 PRO A O 1
ATOM 820 N N . LYS A 1 104 ? -6.174 -5.740 20.124 1.00 77.38 104 LYS A N 1
ATOM 821 C CA . LYS A 1 104 ? -6.799 -5.334 18.847 1.00 77.38 104 LYS A CA 1
ATOM 822 C C . LYS A 1 104 ? -5.755 -4.734 17.899 1.00 77.38 104 LYS A C 1
ATOM 824 O O . LYS A 1 104 ? -5.425 -3.554 18.017 1.00 77.38 104 LYS A O 1
ATOM 829 N N . THR A 1 105 ? -5.237 -5.557 16.994 1.00 83.50 105 THR A N 1
ATOM 830 C CA . THR A 1 105 ? -4.146 -5.210 16.079 1.00 83.50 105 THR A CA 1
ATOM 831 C C . THR A 1 105 ? -4.486 -5.730 14.700 1.00 83.50 105 THR A C 1
ATOM 833 O O . THR A 1 105 ? -4.711 -6.923 14.534 1.00 83.50 105 THR A O 1
ATOM 836 N N . ASP A 1 106 ? -4.474 -4.842 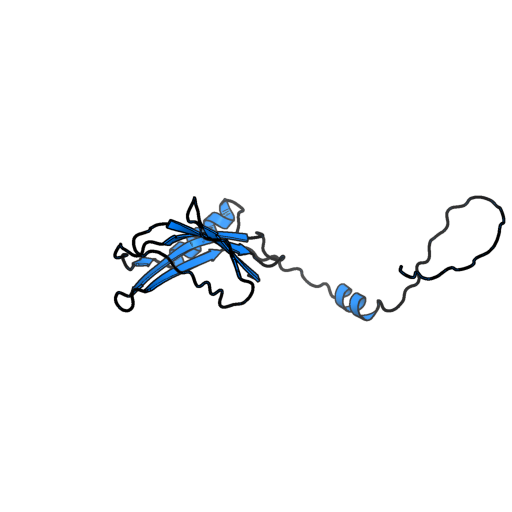13.714 1.00 85.19 106 ASP A N 1
ATOM 837 C CA . ASP A 1 106 ? -4.678 -5.210 12.319 1.00 85.19 106 ASP A CA 1
ATOM 838 C C . ASP A 1 106 ? -3.345 -5.157 11.575 1.00 85.19 106 ASP A C 1
ATOM 840 O O . ASP A 1 106 ? -2.649 -4.138 11.598 1.00 85.19 106 ASP A O 1
ATOM 844 N N . VAL A 1 107 ? -3.010 -6.249 10.895 1.00 88.44 107 VAL A N 1
ATOM 845 C CA . VAL A 1 107 ? -1.846 -6.365 10.019 1.00 88.44 107 VAL A CA 1
ATOM 846 C C . VAL A 1 107 ? -2.350 -6.580 8.599 1.00 88.44 107 VAL A C 1
ATOM 848 O O . VAL A 1 107 ? -3.122 -7.498 8.333 1.00 88.44 107 VAL A O 1
ATOM 851 N N . ILE A 1 108 ? -1.931 -5.713 7.680 1.00 90.50 108 ILE A N 1
ATOM 852 C CA . ILE A 1 108 ? -2.251 -5.825 6.255 1.00 90.50 108 ILE A CA 1
ATOM 853 C C . ILE A 1 108 ? -0.932 -5.838 5.495 1.00 90.50 108 ILE A C 1
ATOM 855 O O . ILE A 1 108 ? -0.124 -4.920 5.650 1.00 90.50 108 ILE A O 1
ATOM 859 N N . VAL A 1 109 ? -0.727 -6.862 4.673 1.00 92.69 109 VAL A N 1
ATOM 860 C CA . VAL A 1 109 ? 0.457 -6.995 3.824 1.00 92.69 109 VAL A CA 1
ATOM 861 C C . VAL A 1 109 ? 0.069 -6.660 2.392 1.00 92.69 109 VAL A C 1
ATOM 863 O O . VAL A 1 109 ? -0.900 -7.199 1.854 1.00 92.69 109 VAL A O 1
ATOM 866 N N . TYR A 1 110 ? 0.840 -5.768 1.777 1.00 93.69 110 TYR A N 1
ATOM 867 C CA . TYR A 1 110 ? 0.683 -5.377 0.381 1.00 93.69 110 TYR A CA 1
ATOM 868 C C . TYR A 1 110 ? 1.875 -5.862 -0.436 1.00 93.69 110 TYR A C 1
ATOM 870 O O . TYR A 1 110 ? 3.023 -5.731 -0.010 1.00 93.69 110 TYR A O 1
ATOM 878 N N . ALA A 1 111 ? 1.602 -6.362 -1.635 1.00 94.44 111 ALA A N 1
ATOM 879 C CA . ALA A 1 111 ? 2.601 -6.537 -2.675 1.00 94.44 111 ALA A CA 1
ATOM 880 C C . ALA A 1 111 ? 2.650 -5.284 -3.551 1.00 94.44 111 ALA A C 1
ATOM 882 O O . ALA A 1 111 ? 1.610 -4.705 -3.861 1.00 94.44 111 ALA A O 1
ATOM 883 N N . ILE A 1 112 ? 3.853 -4.881 -3.964 1.00 93.12 112 ILE A N 1
ATOM 884 C CA . ILE A 1 112 ? 4.080 -3.765 -4.885 1.00 93.12 112 ILE A CA 1
ATOM 885 C C . ILE A 1 112 ? 5.031 -4.240 -5.984 1.00 93.12 112 ILE A C 1
ATOM 887 O O . ILE A 1 112 ? 6.130 -4.710 -5.690 1.00 93.12 112 ILE A O 1
ATOM 891 N N . VAL A 1 113 ? 4.636 -4.077 -7.245 1.00 93.19 113 VAL A N 1
ATOM 892 C CA . VAL A 1 113 ? 5.458 -4.381 -8.421 1.00 93.19 113 VAL A CA 1
ATOM 893 C C . VAL A 1 113 ? 5.871 -3.080 -9.097 1.00 93.19 113 VAL A C 1
ATOM 895 O O . VAL A 1 113 ? 5.040 -2.280 -9.523 1.00 93.19 113 VAL A O 1
ATOM 898 N N . THR A 1 114 ? 7.178 -2.860 -9.213 1.00 91.69 114 THR A N 1
ATOM 899 C CA . THR A 1 114 ? 7.745 -1.713 -9.926 1.00 91.69 114 THR A CA 1
ATOM 900 C C . THR A 1 114 ? 9.017 -2.118 -10.659 1.00 91.69 114 THR A C 1
ATOM 902 O O . THR A 1 114 ? 9.775 -2.965 -10.185 1.00 91.69 114 THR A O 1
ATOM 905 N N . ASN A 1 115 ? 9.253 -1.511 -11.819 1.00 88.19 115 ASN A N 1
ATOM 906 C CA . ASN A 1 115 ? 10.453 -1.760 -12.608 1.00 88.19 115 ASN A CA 1
ATOM 907 C C . ASN A 1 115 ? 11.612 -0.914 -12.072 1.00 88.19 115 ASN A C 1
ATOM 909 O O . ASN A 1 115 ? 11.414 0.228 -11.658 1.00 88.19 115 ASN A O 1
ATOM 913 N N . VAL A 1 116 ? 12.830 -1.456 -12.111 1.00 85.81 116 VAL A N 1
ATOM 914 C CA . VAL A 1 116 ? 14.053 -0.741 -11.723 1.00 85.81 116 VAL A CA 1
ATOM 915 C C . VAL A 1 116 ? 14.958 -0.609 -12.940 1.00 85.81 116 VAL A C 1
ATOM 917 O O . VAL A 1 116 ? 15.333 -1.599 -13.566 1.00 85.81 116 VAL A O 1
ATOM 920 N N . ILE A 1 117 ? 15.322 0.625 -13.260 1.00 82.19 117 ILE A N 1
ATOM 921 C CA . ILE A 1 117 ? 16.284 0.986 -14.291 1.00 82.19 117 ILE A CA 1
ATOM 922 C C . ILE A 1 117 ? 17.682 0.844 -13.692 1.00 82.19 117 ILE A C 1
ATOM 924 O O . ILE A 1 117 ? 18.049 1.531 -12.739 1.00 82.19 117 ILE A O 1
ATOM 928 N N . ARG A 1 118 ? 18.492 -0.050 -14.259 1.00 78.75 118 ARG A N 1
ATOM 929 C CA . ARG A 1 118 ? 19.902 -0.193 -13.888 1.00 78.75 118 ARG A CA 1
ATOM 930 C C . ARG A 1 118 ? 20.772 0.443 -14.965 1.00 78.75 118 ARG A C 1
ATOM 932 O O . ARG A 1 118 ? 20.903 -0.107 -16.055 1.00 78.75 118 ARG A O 1
ATOM 939 N N . TYR A 1 119 ? 21.415 1.559 -14.641 1.00 75.94 119 TYR A N 1
ATOM 940 C CA . TYR A 1 119 ? 22.472 2.105 -15.488 1.00 75.94 119 TYR A CA 1
ATOM 941 C C . TYR A 1 119 ? 23.722 1.232 -15.348 1.00 75.94 119 TYR A C 1
ATOM 943 O O . TYR A 1 119 ? 24.210 0.998 -14.240 1.00 75.94 119 TYR A O 1
ATOM 951 N N . LYS A 1 120 ? 24.242 0.723 -16.469 1.00 76.25 120 LYS A N 1
ATOM 952 C CA . LYS A 1 120 ? 25.583 0.135 -16.492 1.00 76.25 120 LYS A CA 1
ATOM 953 C C . LYS A 1 120 ? 26.564 1.292 -16.320 1.00 76.25 120 LYS A C 1
ATOM 955 O O . LYS A 1 120 ? 26.604 2.171 -17.174 1.00 76.25 120 LYS A O 1
ATOM 960 N N . LYS A 1 121 ? 27.337 1.311 -15.230 1.00 65.25 121 LYS A N 1
ATOM 961 C CA . LYS A 1 121 ? 28.517 2.181 -15.158 1.00 65.25 121 LYS A CA 1
ATOM 962 C C . LYS A 1 121 ? 29.466 1.695 -16.255 1.00 65.25 121 LYS A C 1
ATOM 964 O O . LYS A 1 121 ? 30.022 0.606 -16.134 1.00 65.25 121 LYS A O 1
ATOM 969 N N . THR A 1 122 ? 29.589 2.441 -17.347 1.00 63.44 122 THR A N 1
ATOM 970 C CA . THR A 1 122 ? 30.709 2.254 -18.267 1.00 63.44 122 THR A CA 1
ATOM 971 C C . THR A 1 122 ? 31.982 2.608 -17.505 1.00 63.44 122 THR A C 1
ATOM 973 O O . THR A 1 122 ? 32.004 3.537 -16.696 1.00 63.44 122 THR A O 1
ATOM 976 N N . THR A 1 123 ? 33.036 1.825 -17.711 1.00 58.69 123 THR A N 1
ATOM 977 C CA . THR A 1 123 ? 34.364 1.997 -17.098 1.00 58.69 123 THR A CA 1
ATOM 978 C C . THR A 1 123 ? 34.929 3.410 -17.288 1.00 58.69 123 THR A C 1
ATOM 980 O O . THR A 1 123 ? 35.678 3.887 -16.443 1.00 58.69 123 THR A O 1
ATOM 983 N N . GLU A 1 124 ? 34.472 4.132 -18.312 1.00 57.72 124 GLU A N 1
ATOM 984 C CA . GLU A 1 124 ? 34.777 5.544 -18.575 1.00 57.72 124 GLU A CA 1
ATOM 985 C C . GLU A 1 124 ? 34.368 6.495 -17.430 1.00 57.72 124 GLU A C 1
ATOM 987 O O . GLU A 1 124 ? 35.023 7.512 -17.210 1.00 57.72 124 GLU A O 1
ATOM 992 N N . ALA A 1 125 ? 33.340 6.159 -16.640 1.00 54.66 125 ALA A N 1
ATOM 993 C CA . ALA A 1 125 ? 32.920 6.967 -15.491 1.00 54.66 125 ALA A CA 1
ATOM 994 C C . ALA A 1 125 ? 33.812 6.775 -14.245 1.00 54.66 125 ALA A C 1
ATOM 996 O O . ALA A 1 125 ? 33.827 7.637 -13.373 1.00 54.66 125 ALA A O 1
ATOM 997 N N . LEU A 1 126 ? 34.554 5.664 -14.141 1.00 52.34 126 LEU A N 1
ATOM 998 C CA . LEU A 1 126 ? 35.509 5.434 -13.042 1.00 52.34 126 LEU A CA 1
ATOM 999 C C . LEU A 1 126 ? 36.843 6.163 -13.285 1.00 52.34 126 LEU A C 1
ATOM 1001 O O . LEU A 1 126 ? 37.462 6.656 -12.342 1.00 52.34 126 LEU A O 1
ATOM 1005 N N . GLU A 1 127 ? 37.244 6.278 -14.552 1.00 48.97 127 GLU A N 1
ATOM 1006 C CA . GLU A 1 127 ? 38.398 7.074 -14.990 1.00 48.97 127 GLU A CA 1
ATOM 1007 C C . GLU A 1 127 ? 38.120 8.581 -14.836 1.00 48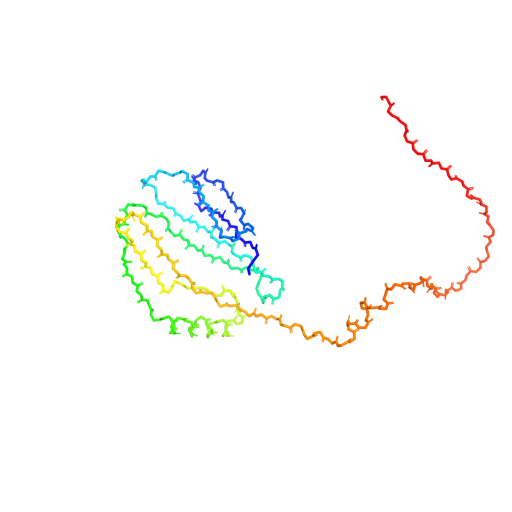.97 127 GLU A C 1
ATOM 1009 O O . GLU A 1 127 ? 38.971 9.322 -14.344 1.00 48.97 127 GLU A O 1
ATOM 1014 N N . ALA A 1 128 ? 36.904 9.041 -15.163 1.00 52.22 128 ALA A N 1
ATOM 1015 C CA . ALA A 1 128 ? 36.522 10.451 -15.032 1.00 52.22 128 ALA A CA 1
ATOM 1016 C C . ALA A 1 128 ? 36.492 10.948 -13.570 1.00 52.22 128 ALA A C 1
ATOM 1018 O O . ALA A 1 128 ? 36.958 12.057 -13.301 1.00 52.22 128 ALA A O 1
ATOM 1019 N N . ASP A 1 129 ? 36.024 10.121 -12.624 1.00 47.97 129 ASP A N 1
ATOM 1020 C CA . ASP A 1 129 ? 36.012 10.448 -11.186 1.00 47.97 129 ASP A CA 1
ATOM 1021 C C . ASP A 1 129 ? 37.428 10.456 -10.565 1.00 47.97 129 ASP A C 1
ATOM 1023 O O . ASP A 1 129 ? 37.650 11.100 -9.539 1.00 47.97 129 ASP A O 1
ATOM 1027 N N . SER A 1 130 ? 38.403 9.784 -11.194 1.00 45.34 130 SER A N 1
ATOM 1028 C CA . SER A 1 130 ? 39.802 9.747 -10.732 1.00 45.34 130 SER A CA 1
ATOM 1029 C C . SER A 1 130 ? 40.671 10.859 -11.342 1.00 45.34 130 SER A C 1
ATOM 1031 O O . SER A 1 130 ? 41.703 11.213 -10.773 1.00 45.34 130 SER A O 1
ATOM 1033 N N . LEU A 1 131 ? 40.258 11.438 -12.479 1.00 46.75 131 LEU A N 1
ATOM 1034 C CA . LEU A 1 131 ? 41.046 12.410 -13.252 1.00 46.75 131 LEU A CA 1
ATOM 1035 C C . LEU A 1 131 ? 40.523 13.853 -13.215 1.00 46.75 131 LEU A C 1
ATOM 1037 O O . LEU A 1 131 ? 41.236 14.756 -13.654 1.00 46.75 131 LEU A O 1
ATOM 1041 N N . SER A 1 132 ? 39.341 14.142 -12.661 1.00 43.38 132 SER A N 1
ATOM 1042 C CA . SER A 1 132 ? 38.839 15.525 -12.602 1.00 43.38 132 SER A CA 1
ATOM 1043 C C . SER A 1 132 ? 39.278 16.293 -11.346 1.00 43.38 132 SER A C 1
ATOM 1045 O O . SER A 1 132 ? 38.480 16.973 -10.701 1.00 43.38 132 SER A O 1
ATOM 1047 N N . ASN A 1 133 ? 40.571 16.254 -11.025 1.00 46.78 133 ASN A N 1
ATOM 1048 C CA . ASN A 1 133 ? 41.210 17.339 -10.286 1.00 46.78 133 ASN A CA 1
ATOM 1049 C C . ASN A 1 133 ? 42.087 18.121 -11.269 1.00 46.78 133 ASN A C 1
ATOM 1051 O O . ASN A 1 133 ? 43.246 17.800 -11.503 1.00 46.78 133 ASN A O 1
ATOM 1055 N N . GLY A 1 134 ? 41.498 19.171 -11.846 1.00 47.06 134 GLY A N 1
ATOM 1056 C CA . GLY A 1 134 ? 42.226 20.221 -12.553 1.00 47.06 134 GLY A CA 1
ATOM 1057 C C . GLY A 1 134 ? 42.223 20.131 -14.076 1.00 47.06 134 GLY A C 1
ATOM 1058 O O . GLY A 1 134 ? 43.216 19.738 -14.669 1.00 47.06 134 GLY A O 1
ATOM 1059 N N . VAL A 1 135 ? 41.193 20.688 -14.727 1.00 38.81 135 VAL A N 1
ATOM 1060 C CA . VAL A 1 135 ? 41.373 21.286 -16.061 1.00 38.81 135 VAL A CA 1
ATOM 1061 C C . VAL A 1 135 ? 40.702 22.658 -16.125 1.00 38.81 135 VAL A C 1
ATOM 1063 O O . VAL A 1 135 ? 39.487 22.841 -16.090 1.00 38.81 135 VAL A O 1
ATOM 1066 N N . LYS A 1 136 ? 41.594 23.641 -16.189 1.00 41.19 136 LYS A N 1
ATOM 1067 C CA . LYS A 1 136 ? 41.445 25.067 -16.470 1.00 41.19 136 LYS A CA 1
ATOM 1068 C C . LYS A 1 136 ? 40.522 25.287 -17.680 1.00 41.19 136 LYS A C 1
ATOM 1070 O O . LYS A 1 136 ? 40.795 24.770 -18.759 1.00 41.19 136 LYS A O 1
ATOM 1075 N N . ARG A 1 137 ? 39.469 26.103 -17.528 1.00 42.09 137 ARG A N 1
ATOM 1076 C CA . ARG A 1 137 ? 38.633 26.571 -18.652 1.00 42.09 137 ARG A CA 1
ATOM 1077 C C . ARG A 1 137 ? 39.519 27.253 -19.700 1.00 42.09 137 ARG A C 1
ATOM 1079 O O . ARG A 1 137 ? 39.939 28.391 -19.496 1.00 42.09 137 ARG A O 1
ATOM 1086 N N . ARG A 1 138 ? 39.774 26.586 -20.824 1.00 40.56 138 ARG A N 1
ATOM 1087 C CA . ARG A 1 138 ? 40.306 27.208 -22.038 1.00 40.56 138 ARG A CA 1
ATOM 1088 C C . ARG A 1 138 ? 39.105 27.569 -22.908 1.00 40.56 138 ARG A C 1
ATOM 1090 O O . ARG A 1 138 ? 38.514 26.698 -23.530 1.00 40.56 138 ARG A O 1
ATOM 1097 N N . ARG A 1 139 ? 38.692 28.842 -22.872 1.00 38.97 139 ARG A N 1
ATOM 1098 C CA . ARG A 1 139 ? 37.780 29.393 -23.884 1.00 38.97 139 ARG A CA 1
ATOM 1099 C C . ARG A 1 139 ? 38.562 29.500 -25.186 1.00 38.97 139 ARG A C 1
ATOM 1101 O O . ARG A 1 139 ? 39.634 30.102 -25.196 1.00 38.97 139 ARG A O 1
ATOM 1108 N N . GLU A 1 140 ? 38.027 28.899 -26.234 1.00 32.09 140 GLU A N 1
ATOM 1109 C CA . GLU A 1 140 ? 38.480 29.087 -27.603 1.00 32.09 140 GLU A CA 1
ATOM 1110 C C . GLU A 1 140 ? 37.850 30.358 -28.185 1.00 32.09 140 GLU A C 1
ATOM 1112 O O . GLU A 1 140 ? 36.731 30.745 -27.837 1.00 32.09 140 GLU A O 1
ATOM 1117 N N . SER A 1 141 ? 38.658 31.053 -28.973 1.00 34.94 141 SER A N 1
ATOM 1118 C CA . SER A 1 141 ? 38.492 32.419 -29.449 1.00 34.94 141 SER A CA 1
ATOM 1119 C C . SER A 1 141 ? 37.442 32.541 -30.555 1.00 34.94 141 SER A C 1
ATOM 1121 O O . SER A 1 141 ? 37.412 31.730 -31.472 1.00 34.94 141 SER A O 1
ATOM 1123 N N . ALA A 1 142 ? 36.674 33.632 -30.539 1.00 35.72 142 ALA A N 1
ATOM 1124 C CA . ALA A 1 142 ? 36.056 34.199 -31.735 1.00 35.72 142 ALA A CA 1
ATOM 1125 C C . ALA A 1 142 ? 36.548 35.648 -31.878 1.00 35.72 142 ALA A C 1
ATOM 1127 O O . ALA A 1 142 ? 36.551 36.407 -30.908 1.00 35.72 142 ALA A O 1
ATOM 1128 N N . ASN A 1 143 ? 37.047 35.971 -33.069 1.00 36.34 143 ASN A N 1
ATOM 1129 C CA . ASN A 1 143 ? 37.721 37.216 -33.441 1.00 36.34 143 ASN A CA 1
ATOM 1130 C C . ASN A 1 143 ? 36.879 38.481 -33.195 1.00 36.34 143 ASN A C 1
ATOM 1132 O O . ASN A 1 143 ? 35.670 38.470 -33.410 1.00 36.34 143 ASN A O 1
ATOM 1136 N N . GLY A 1 144 ? 37.547 39.593 -32.861 1.00 31.31 144 GLY A N 1
ATOM 1137 C CA . GLY A 1 144 ? 36.949 40.933 -32.901 1.00 31.31 144 GLY A CA 1
ATOM 1138 C C . GLY A 1 144 ? 37.689 41.987 -32.071 1.00 31.31 144 GLY A C 1
ATOM 1139 O O . GLY A 1 144 ? 37.388 42.170 -30.901 1.00 31.31 144 GLY A O 1
ATOM 1140 N N . THR A 1 145 ? 38.663 42.641 -32.706 1.00 34.72 145 THR A N 1
ATOM 1141 C CA . THR A 1 145 ? 39.026 44.073 -32.609 1.00 34.72 145 THR A CA 1
ATOM 1142 C C . THR A 1 145 ? 39.066 44.778 -31.232 1.00 34.72 145 THR A C 1
ATOM 1144 O O . THR A 1 145 ? 38.051 45.130 -30.647 1.00 34.72 145 THR A O 1
ATOM 1147 N N . GLU A 1 146 ? 40.296 45.054 -30.784 1.00 35.78 146 GLU A N 1
ATOM 1148 C CA . GLU A 1 146 ? 40.800 46.319 -30.208 1.00 35.78 146 GLU A CA 1
ATOM 1149 C C . GLU A 1 146 ? 39.878 47.199 -29.319 1.00 35.78 146 GLU A C 1
ATOM 1151 O O . GLU A 1 146 ? 38.985 47.895 -29.787 1.00 35.78 146 GLU A O 1
ATOM 1156 N N . THR A 1 147 ? 40.187 47.310 -28.020 1.00 33.97 147 THR A N 1
ATOM 1157 C CA . THR A 1 147 ? 40.815 48.506 -27.402 1.00 33.97 147 THR A CA 1
ATOM 1158 C C . THR A 1 147 ? 40.772 48.481 -25.862 1.00 33.97 147 THR A C 1
ATOM 1160 O O . THR A 1 147 ? 39.870 47.977 -25.202 1.00 33.97 147 THR A O 1
ATOM 1163 N N . SER A 1 148 ? 41.842 49.051 -25.313 1.00 44.41 148 SER A N 1
ATOM 1164 C CA . SER A 1 148 ? 42.170 49.409 -23.929 1.00 44.41 148 SER A CA 1
ATOM 1165 C C . SER A 1 148 ? 41.022 49.918 -23.032 1.00 44.41 148 SER A C 1
ATOM 1167 O O . SER A 1 148 ? 40.289 50.815 -23.441 1.00 44.41 148 SER A O 1
ATOM 1169 N N . ARG A 1 149 ? 40.989 49.494 -21.748 1.00 38.81 149 ARG A N 1
ATOM 1170 C CA . ARG A 1 149 ? 41.189 50.367 -20.552 1.00 38.81 149 ARG A CA 1
ATOM 1171 C C . ARG A 1 149 ? 40.839 49.695 -19.196 1.00 38.81 149 ARG A C 1
ATOM 1173 O O . ARG A 1 149 ? 39.694 49.406 -18.897 1.00 38.81 149 ARG A O 1
ATOM 1180 N N . LYS A 1 150 ? 41.863 49.647 -18.326 1.00 38.88 150 LYS A N 1
ATOM 1181 C CA . LYS A 1 150 ? 41.906 50.214 -16.949 1.00 38.88 150 LYS A CA 1
ATOM 1182 C C . LYS A 1 150 ? 41.181 49.519 -15.758 1.00 38.88 150 LYS A C 1
ATOM 1184 O O . LYS A 1 150 ? 39.990 49.663 -15.548 1.00 38.88 150 LYS A O 1
ATOM 1189 N N . ARG A 1 151 ? 42.042 48.974 -14.876 1.00 40.44 151 ARG A N 1
ATOM 1190 C CA . ARG A 1 151 ? 42.063 48.928 -13.385 1.00 40.44 151 ARG A CA 1
ATOM 1191 C C . ARG A 1 151 ? 40.902 48.326 -12.565 1.00 40.44 151 ARG A C 1
ATOM 1193 O O . ARG A 1 151 ? 39.820 48.874 -12.435 1.00 40.44 151 ARG A O 1
ATOM 1200 N N . SER A 1 152 ? 41.303 47.316 -11.792 1.00 46.28 152 SER A N 1
ATOM 1201 C CA . SER A 1 152 ? 40.739 46.806 -10.537 1.00 46.28 152 SER A CA 1
ATOM 1202 C C . SER A 1 152 ? 40.894 47.754 -9.331 1.00 46.28 152 SER A C 1
ATOM 1204 O O . SER A 1 152 ? 41.955 48.368 -9.195 1.00 46.28 152 SER A O 1
ATOM 1206 N N . LYS A 1 153 ? 39.921 47.742 -8.401 1.00 41.06 153 LYS A N 1
ATOM 1207 C CA . LYS A 1 153 ? 40.072 47.651 -6.919 1.00 41.06 153 LYS A CA 1
ATOM 1208 C C . LYS A 1 153 ? 38.668 47.593 -6.275 1.00 41.06 153 LYS A C 1
ATOM 1210 O O . LYS A 1 153 ? 37.859 48.478 -6.489 1.00 41.06 153 LYS A O 1
ATOM 1215 N N . VAL A 1 154 ? 38.273 46.4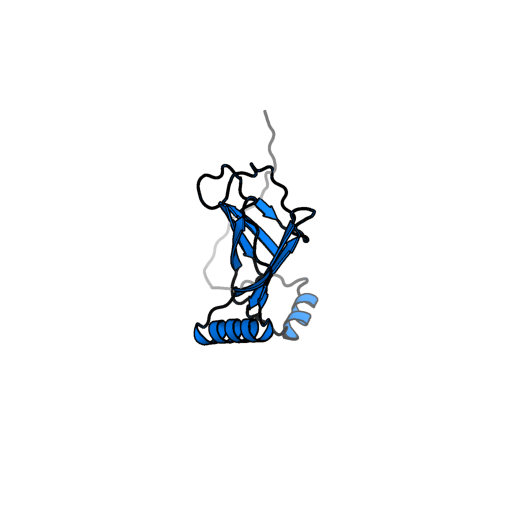46 -5.715 1.00 44.59 154 VAL A N 1
ATOM 1216 C CA . VAL A 1 154 ? 38.172 46.175 -4.262 1.00 44.59 154 VAL A CA 1
ATOM 1217 C C . VAL A 1 154 ? 37.295 47.175 -3.496 1.00 44.59 154 VAL A C 1
ATOM 1219 O O . VAL A 1 154 ? 37.755 48.262 -3.173 1.00 44.59 154 VAL A O 1
ATOM 1222 N N . HIS A 1 155 ? 36.123 46.725 -3.033 1.00 38.59 155 HIS A N 1
ATOM 1223 C CA . HIS A 1 155 ? 35.698 47.034 -1.667 1.00 38.59 155 HIS A CA 1
ATOM 1224 C C . HIS A 1 155 ? 34.878 45.889 -1.056 1.00 38.59 155 HIS A C 1
ATOM 1226 O O . HIS A 1 155 ? 34.026 45.281 -1.700 1.00 38.59 155 HIS A O 1
ATOM 1232 N N . ARG A 1 156 ? 35.207 45.560 0.195 1.00 46.69 156 ARG A N 1
ATOM 1233 C CA . ARG A 1 156 ? 34.637 44.493 1.018 1.00 46.69 156 ARG A CA 1
ATOM 1234 C C . ARG A 1 156 ? 33.971 45.165 2.229 1.00 46.69 156 ARG A C 1
ATOM 1236 O O . ARG A 1 156 ? 34.633 45.952 2.889 1.00 46.69 156 ARG A O 1
ATOM 1243 N N . ARG A 1 157 ? 32.778 44.660 2.574 1.00 45.19 157 ARG A N 1
ATOM 1244 C CA . ARG A 1 157 ? 32.129 44.565 3.908 1.00 45.19 157 ARG A CA 1
ATOM 1245 C C . ARG A 1 157 ? 31.328 45.758 4.478 1.00 45.19 157 ARG A C 1
ATOM 1247 O O . ARG A 1 157 ? 31.724 46.908 4.405 1.00 45.19 157 ARG A O 1
ATOM 1254 N N . LYS A 1 158 ? 30.196 45.363 5.093 1.00 47.38 158 LYS A N 1
ATOM 1255 C CA . LYS A 1 158 ? 29.227 46.104 5.936 1.00 47.38 158 LYS A CA 1
ATOM 1256 C C . LYS A 1 158 ? 29.879 46.701 7.204 1.00 47.38 158 LYS A C 1
ATOM 1258 O O . LYS A 1 158 ? 30.930 46.200 7.605 1.00 47.38 158 LYS A O 1
ATOM 1263 N N . PRO A 1 159 ? 29.187 47.608 7.925 1.00 46.78 159 PRO A N 1
ATOM 1264 C CA . PRO A 1 159 ? 28.527 47.177 9.170 1.00 46.78 159 PRO A CA 1
ATOM 1265 C C . PRO A 1 159 ? 27.143 47.811 9.435 1.00 46.78 159 PRO A C 1
ATOM 1267 O O . PRO A 1 159 ? 26.670 48.666 8.696 1.00 46.78 159 PRO A O 1
ATOM 1270 N N . ARG A 1 160 ? 26.498 47.285 10.486 1.00 43.22 160 ARG A N 1
ATOM 1271 C CA . ARG A 1 160 ? 25.213 47.682 11.084 1.00 43.22 160 ARG A CA 1
ATOM 1272 C C . ARG A 1 160 ? 25.293 49.076 11.722 1.00 43.22 160 ARG A C 1
ATOM 1274 O O . ARG A 1 160 ? 26.327 49.364 12.316 1.00 43.22 160 ARG A O 1
ATOM 1281 N N . PHE A 1 161 ? 24.184 49.812 11.706 1.00 46.03 161 PHE A N 1
ATOM 1282 C CA . PHE A 1 161 ? 23.470 50.278 12.902 1.00 46.03 161 PHE A CA 1
ATOM 1283 C C . PHE A 1 161 ? 21.972 50.180 12.616 1.00 46.03 161 PHE A C 1
ATOM 1285 O O . PHE A 1 161 ? 21.599 50.457 11.454 1.00 46.03 161 PHE A O 1
#

Foldseek 3Di:
DAKKWKDWPPDQPDDIDIAGDPPRDDDDDDDLQDKTKMKIWAADDPQWPDRIAIDIDIDHNPDDDDWDAAPPVVVVVVQVVCCVVVVHAQRKDWGTWDADVVVGDIDTDMDGGIDGHDDDPDVVVVVVVVPPPDDDDDDDDDDDDDDDDDDDDDDDDDDDD

Radius of gyration: 28.04 Å; chains: 1; bounding box: 58×67×55 Å